Protein AF-A0A536ZQV0-F1 (afdb_monomer)

Foldseek 3Di:
DDPVVVVVVVVVVVVVVPPPDPPPDPDDPPPDDDPPPLDDPPDDPVRSVVVVVVVCVVCVVVVVVVVVVVPPDDPDD

Structure (mmCIF, N/CA/C/O backbone):
data_AF-A0A536ZQV0-F1
#
_entry.id   AF-A0A536ZQV0-F1
#
loop_
_atom_site.group_PDB
_atom_site.id
_atom_site.type_symbol
_atom_site.label_atom_id
_atom_site.label_alt_id
_atom_site.label_comp_id
_atom_site.label_asym_id
_atom_site.label_entity_id
_atom_site.label_seq_id
_atom_site.pdbx_PDB_ins_code
_atom_site.Cartn_x
_atom_site.Cartn_y
_atom_site.Cartn_z
_atom_site.occupancy
_atom_site.B_iso_or_equiv
_atom_site.auth_seq_id
_atom_site.auth_comp_id
_atom_site.auth_asym_id
_atom_site.auth_atom_id
_atom_site.pdbx_PDB_model_num
ATOM 1 N N . MET A 1 1 ? 58.975 -32.985 -0.799 1.00 56.00 1 MET A N 1
ATOM 2 C CA . MET A 1 1 ? 57.699 -32.539 -1.397 1.00 56.00 1 MET A CA 1
ATOM 3 C C . MET A 1 1 ? 58.017 -31.795 -2.672 1.00 56.00 1 MET A C 1
ATOM 5 O O . MET A 1 1 ? 58.758 -30.820 -2.615 1.00 56.00 1 MET A O 1
ATOM 9 N N . ASN A 1 2 ? 57.547 -32.304 -3.806 1.00 64.88 2 ASN A N 1
ATOM 10 C CA . ASN A 1 2 ? 57.840 -31.715 -5.106 1.00 64.88 2 ASN A CA 1
ATOM 11 C C . ASN A 1 2 ? 56.908 -30.518 -5.330 1.00 64.88 2 ASN A C 1
ATOM 13 O O . ASN A 1 2 ? 55.761 -30.524 -4.885 1.00 64.88 2 ASN A O 1
ATOM 17 N N . SER A 1 3 ? 57.377 -29.476 -6.021 1.00 66.31 3 SER A N 1
ATOM 18 C CA . SER A 1 3 ? 56.586 -28.256 -6.271 1.00 66.31 3 SER A CA 1
ATOM 19 C C . SER A 1 3 ? 55.259 -28.524 -6.998 1.00 66.31 3 SER A C 1
ATOM 21 O O . SER A 1 3 ? 54.340 -27.710 -6.932 1.00 66.31 3 SER A O 1
ATOM 23 N N . SER A 1 4 ? 55.148 -29.673 -7.664 1.00 69.75 4 SER A N 1
ATOM 24 C CA . SER A 1 4 ? 53.938 -30.177 -8.314 1.00 69.75 4 SER A CA 1
ATOM 25 C C . SER A 1 4 ? 52.819 -30.503 -7.318 1.00 69.75 4 SER A C 1
ATOM 27 O O . SER A 1 4 ? 51.663 -30.176 -7.575 1.00 69.75 4 SER A O 1
ATOM 29 N N . ASP A 1 5 ? 53.163 -31.066 -6.157 1.00 72.19 5 ASP A N 1
ATOM 30 C CA . ASP A 1 5 ? 52.195 -31.514 -5.146 1.00 72.19 5 ASP A CA 1
ATOM 31 C C . ASP A 1 5 ? 51.523 -30.313 -4.466 1.00 72.19 5 ASP A C 1
ATOM 33 O O . ASP A 1 5 ? 50.314 -30.291 -4.239 1.00 72.19 5 ASP A O 1
ATOM 37 N N . VAL A 1 6 ? 52.307 -29.258 -4.219 1.00 75.25 6 VAL A N 1
ATOM 38 C CA . VAL A 1 6 ? 51.828 -27.999 -3.628 1.00 75.25 6 VAL A CA 1
ATOM 39 C C . VAL A 1 6 ? 50.851 -27.289 -4.569 1.00 75.25 6 VAL A C 1
ATOM 41 O O . VAL A 1 6 ? 49.843 -26.743 -4.123 1.00 75.25 6 VAL A O 1
ATOM 44 N N . ARG A 1 7 ? 51.109 -27.327 -5.883 1.00 80.62 7 ARG A N 1
ATOM 45 C CA . ARG A 1 7 ? 50.216 -26.741 -6.894 1.00 80.62 7 ARG A CA 1
ATOM 46 C C . ARG A 1 7 ? 48.916 -27.524 -7.024 1.00 80.62 7 ARG A C 1
ATOM 48 O O . ARG A 1 7 ? 47.856 -26.910 -7.080 1.00 80.62 7 ARG A O 1
ATOM 55 N N . ALA A 1 8 ? 48.988 -28.853 -7.031 1.00 81.38 8 ALA A N 1
ATOM 56 C CA . ALA A 1 8 ? 47.802 -29.702 -7.090 1.00 81.38 8 ALA A CA 1
ATOM 57 C C . ALA A 1 8 ? 46.885 -29.466 -5.879 1.00 81.38 8 ALA A C 1
ATOM 59 O O . ALA A 1 8 ? 45.674 -29.312 -6.036 1.00 81.38 8 ALA A O 1
ATOM 60 N N . PHE A 1 9 ? 47.470 -29.343 -4.685 1.00 78.00 9 PHE A N 1
ATOM 61 C CA . PHE A 1 9 ? 46.719 -29.061 -3.465 1.00 78.00 9 PHE A CA 1
ATOM 62 C C . PHE A 1 9 ? 46.109 -27.652 -3.462 1.00 78.00 9 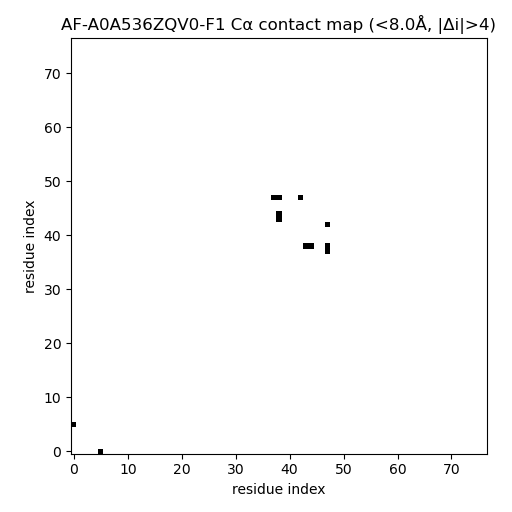PHE A C 1
ATOM 64 O O . PHE A 1 9 ? 44.951 -27.483 -3.085 1.00 78.00 9 PHE A O 1
ATOM 71 N N . ALA A 1 10 ? 46.846 -26.645 -3.942 1.00 81.00 10 ALA A N 1
ATOM 72 C CA . ALA A 1 10 ? 46.338 -25.278 -4.062 1.00 81.00 10 ALA A CA 1
ATOM 73 C C . ALA A 1 10 ? 45.157 -25.176 -5.041 1.00 81.00 10 ALA A C 1
ATOM 75 O O . ALA A 1 10 ? 44.178 -24.489 -4.754 1.00 81.00 10 ALA A O 1
ATOM 76 N N . LEU A 1 11 ? 45.221 -25.889 -6.169 1.00 82.56 11 LEU A N 1
ATOM 77 C CA . LEU A 1 11 ? 44.131 -25.927 -7.146 1.00 82.56 11 LEU A CA 1
ATOM 78 C C . LEU A 1 11 ? 42.891 -26.631 -6.590 1.00 82.56 11 LEU A C 1
ATOM 80 O O . LEU A 1 11 ? 41.779 -26.143 -6.778 1.00 82.56 11 LEU A O 1
ATOM 84 N N . LEU A 1 12 ? 43.074 -27.736 -5.863 1.00 80.12 12 LEU A N 1
ATOM 85 C CA . LEU A 1 12 ? 41.968 -28.448 -5.227 1.00 80.12 12 LEU A CA 1
ATOM 86 C C . LEU A 1 12 ? 41.292 -27.593 -4.144 1.00 80.12 12 LEU A C 1
ATOM 88 O O . LEU A 1 12 ? 40.066 -27.548 -4.071 1.00 80.12 12 LEU A O 1
ATOM 92 N N . LEU A 1 13 ? 42.078 -26.875 -3.338 1.00 79.19 13 LEU A N 1
ATOM 93 C CA . LEU A 1 13 ? 41.557 -25.988 -2.300 1.00 79.19 13 LEU A CA 1
ATOM 94 C C . LEU A 1 13 ? 40.815 -24.783 -2.899 1.00 79.19 13 LEU A C 1
ATOM 96 O O . LEU A 1 13 ? 39.750 -24.413 -2.410 1.00 79.19 13 LEU A O 1
ATOM 100 N N . ALA A 1 14 ? 41.336 -24.203 -3.984 1.00 74.75 14 ALA A N 1
ATOM 101 C CA . ALA A 1 14 ? 40.671 -23.118 -4.704 1.00 74.75 14 ALA A CA 1
ATOM 102 C C . ALA A 1 14 ? 39.334 -23.570 -5.314 1.00 74.75 14 ALA A C 1
ATOM 104 O O . ALA A 1 14 ? 38.344 -22.848 -5.226 1.00 74.75 14 ALA A O 1
ATOM 105 N N . ALA A 1 15 ? 39.284 -24.783 -5.871 1.00 69.44 15 ALA A N 1
ATOM 106 C CA . ALA A 1 15 ? 38.054 -25.364 -6.399 1.00 69.44 15 ALA A CA 1
ATOM 107 C C . ALA A 1 15 ? 37.031 -25.685 -5.294 1.00 69.44 15 ALA A C 1
ATOM 109 O O . ALA A 1 15 ? 35.837 -25.519 -5.510 1.00 69.44 15 ALA A O 1
ATOM 110 N N . ALA A 1 16 ? 37.481 -26.098 -4.105 1.00 66.81 16 ALA A N 1
ATOM 111 C CA . ALA A 1 16 ? 36.599 -26.375 -2.969 1.00 66.81 16 ALA A CA 1
ATOM 112 C C . ALA A 1 16 ? 36.013 -25.101 -2.326 1.00 66.81 16 ALA A C 1
ATOM 114 O O . ALA A 1 16 ? 34.919 -25.143 -1.767 1.00 66.81 16 ALA A O 1
ATOM 115 N N . LEU A 1 17 ? 36.728 -23.972 -2.402 1.00 65.94 17 LEU A N 1
ATOM 116 C CA . LEU A 1 17 ? 36.270 -22.662 -1.915 1.00 65.94 17 LEU A CA 1
ATOM 117 C C . LEU A 1 17 ? 35.361 -21.931 -2.910 1.00 65.94 17 LEU A C 1
ATOM 119 O O . LEU A 1 17 ? 34.603 -21.046 -2.510 1.00 65.94 17 LEU A O 1
ATOM 123 N N . ALA A 1 18 ? 35.405 -22.305 -4.189 1.00 62.25 18 ALA A N 1
ATOM 124 C CA . ALA A 1 18 ? 34.425 -21.889 -5.180 1.00 62.25 18 ALA 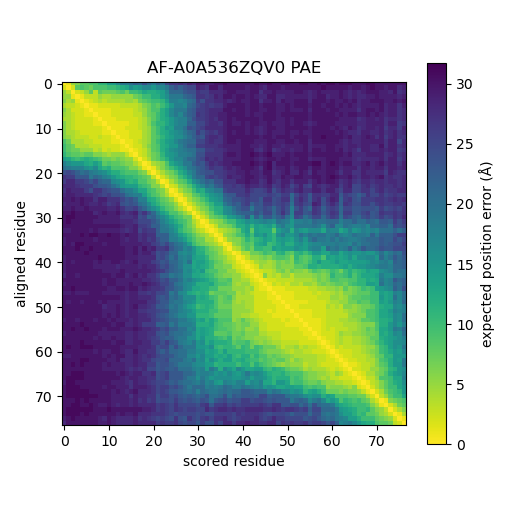A CA 1
ATOM 125 C C . ALA A 1 18 ? 33.115 -22.655 -4.929 1.00 62.25 18 ALA A C 1
ATOM 127 O O . ALA A 1 18 ? 32.826 -23.669 -5.561 1.00 62.25 18 ALA A O 1
ATOM 128 N N . GLY A 1 19 ? 32.348 -22.197 -3.936 1.00 58.53 19 GLY A N 1
ATOM 129 C CA . GLY A 1 19 ? 31.028 -22.737 -3.620 1.00 58.53 19 GLY A CA 1
ATOM 130 C C . GLY A 1 19 ? 30.098 -22.740 -4.843 1.00 58.53 19 GLY A C 1
ATOM 131 O O . GLY A 1 19 ? 30.341 -22.011 -5.809 1.00 58.53 19 GLY A O 1
ATOM 132 N N . PRO A 1 20 ? 29.025 -23.550 -4.827 1.00 60.12 20 PRO A N 1
ATOM 133 C CA . PRO A 1 20 ? 28.080 -23.590 -5.932 1.00 60.12 20 PRO A CA 1
ATOM 134 C C . PRO A 1 20 ? 27.528 -22.181 -6.148 1.00 60.12 20 PRO A C 1
ATOM 136 O O . PRO A 1 20 ? 27.007 -21.568 -5.215 1.00 60.12 20 PRO A O 1
ATOM 139 N N . ALA A 1 21 ? 27.663 -21.664 -7.369 1.00 59.31 21 ALA A N 1
ATOM 140 C CA . ALA A 1 21 ? 26.958 -2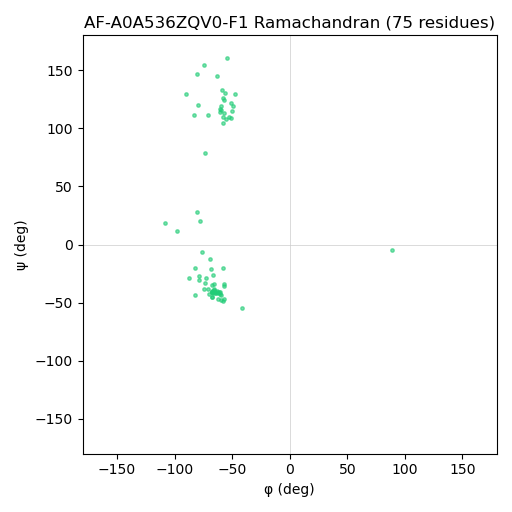0.462 -7.771 1.00 59.31 21 ALA A CA 1
ATOM 141 C C . ALA A 1 21 ? 25.464 -20.750 -7.592 1.00 59.31 21 ALA A C 1
ATOM 143 O O . ALA A 1 21 ? 24.884 -21.538 -8.340 1.00 59.31 21 ALA A O 1
ATOM 144 N N . LEU A 1 22 ? 24.873 -20.182 -6.538 1.00 58.03 22 LEU A N 1
ATOM 145 C CA . LEU A 1 22 ? 23.430 -20.119 -6.367 1.00 58.03 22 LEU A CA 1
ATOM 146 C C . LEU A 1 22 ? 22.893 -19.513 -7.659 1.00 58.03 22 LEU A C 1
ATOM 148 O O . LEU A 1 22 ? 23.185 -18.361 -7.968 1.00 58.03 22 LEU A O 1
ATOM 152 N N . ALA A 1 23 ? 22.205 -20.328 -8.456 1.00 59.53 23 ALA A N 1
ATOM 153 C CA . ALA A 1 23 ? 21.504 -19.837 -9.621 1.00 59.53 23 ALA A CA 1
ATOM 154 C C . ALA A 1 23 ? 20.529 -18.767 -9.122 1.00 59.53 23 ALA A C 1
ATOM 156 O O . ALA A 1 23 ? 19.627 -19.080 -8.344 1.00 59.53 23 ALA A O 1
ATOM 157 N N . ASP A 1 24 ? 20.771 -17.517 -9.518 1.00 55.62 24 ASP A N 1
ATOM 158 C CA . ASP A 1 24 ? 19.856 -16.405 -9.299 1.00 55.62 24 ASP A CA 1
ATOM 159 C C . ASP A 1 24 ? 18.475 -16.829 -9.810 1.00 55.62 24 ASP A C 1
ATOM 161 O O . ASP A 1 24 ? 18.257 -16.979 -11.017 1.00 55.62 24 ASP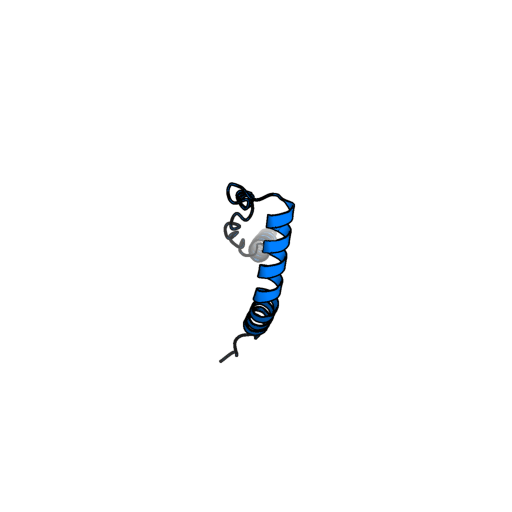 A O 1
ATOM 165 N N . GLU A 1 25 ? 17.531 -17.065 -8.896 1.00 63.47 25 GLU A N 1
ATOM 166 C CA . GLU A 1 25 ? 16.128 -17.125 -9.284 1.00 63.47 25 GLU A CA 1
ATOM 167 C C . GLU A 1 25 ? 15.770 -15.771 -9.913 1.00 63.47 25 GLU A C 1
ATOM 169 O O . GLU A 1 25 ? 16.105 -14.727 -9.345 1.00 63.47 25 GLU A O 1
ATOM 174 N N . PRO A 1 26 ? 15.090 -15.738 -11.074 1.00 59.72 26 PRO A N 1
ATOM 175 C CA . PRO A 1 26 ? 14.744 -14.476 -11.703 1.00 59.72 26 PRO A CA 1
ATOM 176 C C . PRO A 1 26 ? 13.852 -13.675 -10.754 1.00 59.72 26 PRO A C 1
ATOM 178 O O . PRO A 1 26 ? 12.720 -14.069 -10.458 1.00 59.72 26 PRO A O 1
ATOM 181 N N . ALA A 1 27 ? 14.377 -12.541 -10.282 1.00 62.03 27 ALA A N 1
ATOM 182 C CA . ALA A 1 27 ? 13.649 -11.587 -9.466 1.00 62.03 27 ALA A CA 1
ATOM 183 C C . ALA A 1 27 ? 12.312 -11.270 -10.150 1.00 62.03 27 ALA A C 1
ATOM 185 O O . ALA A 1 27 ? 12.259 -10.748 -11.269 1.00 62.03 27 ALA A O 1
ATOM 186 N N . LYS A 1 28 ? 11.213 -11.652 -9.495 1.00 63.75 28 LYS A N 1
ATOM 187 C CA . LYS A 1 28 ? 9.859 -11.391 -9.982 1.00 63.75 28 LYS A CA 1
ATOM 188 C C . LYS A 1 28 ? 9.703 -9.878 -10.089 1.00 63.75 28 LYS A C 1
ATOM 190 O O . LYS A 1 28 ? 9.804 -9.186 -9.080 1.00 63.75 28 LYS A O 1
ATOM 195 N N . LYS A 1 29 ? 9.496 -9.373 -11.308 1.00 65.44 29 LYS A N 1
ATOM 196 C CA . LYS A 1 29 ? 9.341 -7.941 -11.582 1.00 65.44 29 LYS A CA 1
ATOM 197 C C . LYS A 1 29 ? 8.208 -7.375 -10.724 1.00 65.44 29 LYS A C 1
ATOM 199 O O . LYS A 1 29 ? 7.043 -7.670 -10.970 1.00 65.44 29 LYS A O 1
ATOM 204 N N . ALA A 1 30 ? 8.566 -6.587 -9.717 1.00 66.25 30 ALA A N 1
ATOM 205 C CA . ALA A 1 30 ? 7.637 -5.895 -8.827 1.00 66.25 30 ALA A CA 1
ATOM 206 C C . ALA A 1 30 ? 7.419 -4.426 -9.247 1.00 66.25 30 ALA A C 1
ATOM 208 O O . ALA A 1 30 ? 6.830 -3.653 -8.498 1.00 66.25 30 ALA A O 1
ATOM 209 N N . ASP A 1 31 ? 7.883 -4.047 -10.444 1.00 64.81 31 ASP A N 1
ATOM 210 C CA . ASP A 1 31 ? 8.080 -2.646 -10.838 1.00 64.81 31 ASP A CA 1
ATOM 211 C C . ASP A 1 31 ? 7.074 -2.132 -11.876 1.00 64.81 31 ASP A C 1
ATOM 213 O O . ASP A 1 31 ? 7.328 -1.131 -12.546 1.00 64.81 31 ASP A O 1
ATOM 217 N N . GLU A 1 32 ? 5.926 -2.787 -12.054 1.00 71.50 32 GLU A N 1
ATOM 218 C CA . GLU A 1 32 ? 4.850 -2.146 -12.811 1.00 71.50 32 GLU A CA 1
ATOM 219 C C . GLU A 1 32 ? 4.125 -1.154 -11.892 1.00 71.50 32 GLU A C 1
ATOM 221 O O . GLU A 1 32 ? 3.594 -1.559 -10.850 1.00 71.50 32 GLU A O 1
ATOM 226 N N . PRO A 1 33 ? 4.085 0.154 -12.226 1.00 71.12 33 PRO A N 1
ATOM 227 C CA . PRO A 1 33 ? 3.323 1.103 -11.434 1.00 71.12 33 PRO A CA 1
ATOM 228 C C . PRO A 1 33 ? 1.860 0.660 -11.442 1.00 71.12 33 PRO A C 1
ATOM 230 O O . PRO A 1 33 ? 1.238 0.580 -12.502 1.00 71.12 33 PRO A O 1
ATOM 233 N N . MET A 1 34 ? 1.307 0.365 -10.260 1.00 76.69 34 MET A N 1
ATOM 234 C CA . MET A 1 34 ? -0.105 0.006 -10.118 1.00 76.69 34 MET A CA 1
ATOM 235 C C . MET A 1 34 ? -0.964 1.040 -10.851 1.00 76.69 34 MET A C 1
ATOM 237 O O . MET A 1 34 ? -0.915 2.232 -10.537 1.00 76.69 34 MET A O 1
ATOM 241 N N . ALA A 1 35 ? -1.728 0.586 -11.849 1.00 71.31 35 ALA A N 1
ATOM 242 C CA . ALA A 1 35 ? -2.498 1.460 -12.722 1.00 71.31 35 ALA A CA 1
ATOM 243 C C . ALA A 1 35 ? -3.359 2.443 -11.908 1.00 71.31 35 ALA A C 1
ATOM 245 O O . ALA A 1 35 ? -4.221 2.051 -11.120 1.00 71.31 35 ALA A O 1
ATOM 246 N N . ASN A 1 36 ? -3.155 3.744 -12.128 1.00 67.62 36 ASN A N 1
ATOM 247 C CA . ASN A 1 36 ? -3.755 4.819 -11.326 1.00 67.62 36 ASN A CA 1
ATOM 248 C C . ASN A 1 36 ? -5.236 5.102 -11.675 1.00 67.62 36 ASN A C 1
ATOM 250 O O . ASN A 1 36 ? -5.788 6.157 -11.362 1.00 67.62 36 ASN A O 1
ATOM 254 N N . ASN A 1 37 ? -5.917 4.147 -12.311 1.00 67.31 37 ASN A N 1
ATOM 255 C CA . ASN A 1 37 ? -7.298 4.275 -12.786 1.00 67.31 37 ASN A CA 1
ATOM 256 C C . ASN A 1 37 ? -8.338 4.061 -11.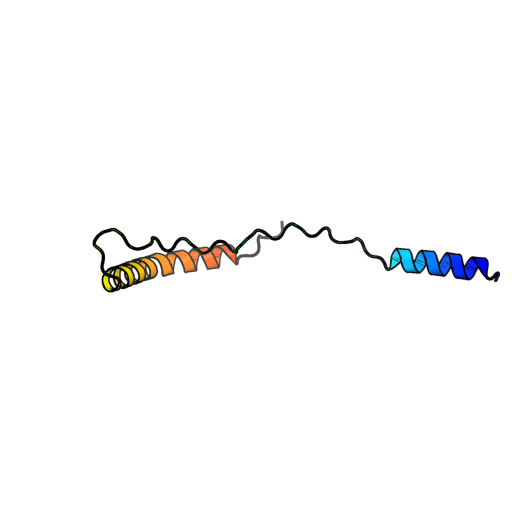667 1.00 67.31 37 ASN A C 1
ATOM 258 O O . ASN A 1 37 ? -9.465 3.647 -11.920 1.00 67.31 37 ASN A O 1
ATOM 262 N N . MET A 1 38 ? -7.989 4.352 -10.409 1.00 67.25 38 MET A N 1
ATOM 263 C CA . MET A 1 38 ? -8.879 4.159 -9.254 1.00 67.25 38 MET A CA 1
ATOM 264 C C . MET A 1 38 ? -10.075 5.125 -9.231 1.00 67.25 38 MET A C 1
ATOM 266 O O . MET A 1 38 ? -11.004 4.942 -8.441 1.00 67.25 38 MET A O 1
ATOM 270 N N . LYS A 1 39 ? -10.067 6.174 -10.064 1.00 67.88 39 LYS A N 1
ATOM 271 C CA . LYS A 1 39 ? -11.170 7.135 -10.140 1.00 67.88 39 LYS A CA 1
ATOM 272 C C . LYS A 1 39 ? -12.261 6.592 -11.061 1.00 67.88 39 LYS A C 1
ATOM 274 O O . LYS A 1 39 ? -12.081 6.526 -12.273 1.00 67.88 39 LYS A O 1
ATOM 279 N N . LYS A 1 40 ? -13.418 6.249 -10.489 1.00 78.69 40 LYS A N 1
ATOM 280 C CA . LYS A 1 40 ? -14.630 5.995 -11.279 1.00 78.69 40 LYS A CA 1
ATOM 281 C C . LYS A 1 40 ? -15.050 7.287 -12.002 1.00 78.69 40 LYS A C 1
ATOM 283 O O . LYS A 1 40 ? -14.895 8.369 -11.422 1.00 78.69 40 LYS A O 1
ATOM 288 N N . PRO A 1 41 ? -15.596 7.206 -13.227 1.00 77.19 41 PRO A N 1
ATOM 289 C CA . PRO A 1 41 ? -16.094 8.382 -13.935 1.00 77.19 41 PRO A CA 1
ATOM 290 C C . PRO A 1 41 ? -17.137 9.120 -13.079 1.00 77.19 41 PRO A C 1
ATOM 292 O O . PRO A 1 41 ? -18.040 8.502 -12.520 1.00 77.19 41 PRO A O 1
ATOM 295 N N . GLY A 1 42 ? -16.972 10.438 -12.931 1.00 79.19 42 GLY A N 1
ATOM 296 C CA . GLY A 1 42 ? -17.860 11.295 -12.132 1.00 79.19 42 GLY A CA 1
ATOM 297 C C . GLY A 1 42 ? -17.506 11.442 -10.643 1.00 79.19 42 GLY A C 1
ATOM 298 O O . GLY A 1 42 ? 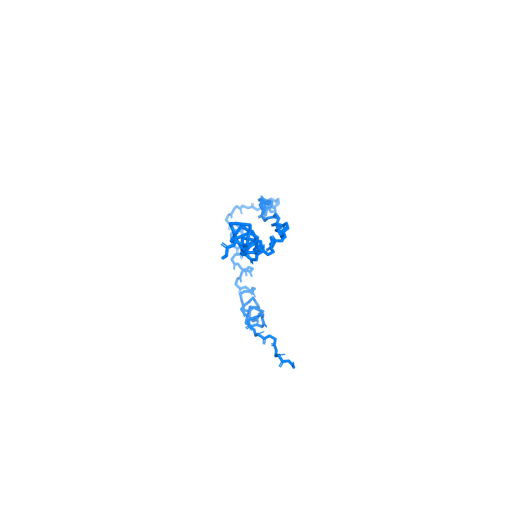-18.134 12.249 -9.961 1.00 79.19 42 GLY A O 1
ATOM 299 N N . MET A 1 43 ? -16.497 10.733 -10.120 1.00 79.94 43 MET A N 1
ATOM 300 C CA . MET A 1 43 ? -16.058 10.890 -8.725 1.00 79.94 43 MET A CA 1
ATOM 301 C C . MET A 1 43 ? -14.969 11.953 -8.565 1.00 79.94 43 MET A C 1
ATOM 303 O O . MET A 1 43 ? -13.923 11.909 -9.218 1.00 79.94 43 MET A O 1
ATOM 307 N N . LYS A 1 44 ? -15.169 12.881 -7.622 1.00 85.25 44 LYS A N 1
ATOM 308 C CA . LYS A 1 44 ? -14.127 13.836 -7.227 1.00 85.25 44 LYS A CA 1
ATOM 309 C C . LYS A 1 44 ? -13.071 13.128 -6.379 1.00 85.25 44 LYS A C 1
ATOM 311 O O . LYS A 1 44 ? -13.345 12.153 -5.684 1.00 85.25 44 LYS A O 1
ATOM 316 N N . GLN A 1 45 ? -11.848 13.655 -6.373 1.00 78.50 45 GLN A N 1
ATOM 317 C 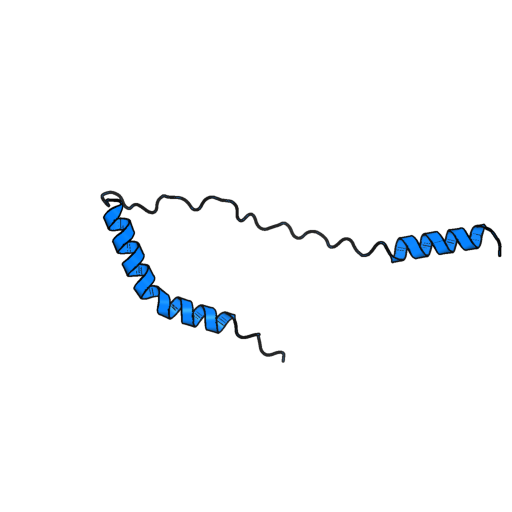CA . GLN A 1 45 ? -10.730 13.078 -5.611 1.00 78.50 45 GLN A CA 1
ATOM 318 C C . GLN A 1 45 ? -11.026 12.945 -4.105 1.00 78.50 45 GLN A C 1
ATOM 320 O O . GLN A 1 45 ? -10.595 11.979 -3.478 1.00 78.50 45 GLN A O 1
ATOM 325 N N . GLY A 1 46 ? -11.801 13.875 -3.535 1.00 82.38 46 GLY A N 1
ATOM 326 C CA . GLY A 1 46 ? -12.247 13.794 -2.142 1.00 82.38 46 GLY A CA 1
ATOM 327 C C . GLY A 1 46 ? -13.201 12.626 -1.868 1.00 82.38 46 GLY A C 1
ATOM 328 O O . GLY A 1 46 ? -13.125 12.019 -0.801 1.00 82.38 46 GLY A O 1
ATOM 329 N N . ASP A 1 47 ? -14.049 12.270 -2.832 1.00 84.00 47 ASP A N 1
ATOM 330 C CA . ASP A 1 47 ? -15.001 11.161 -2.701 1.00 84.00 47 ASP A CA 1
ATOM 331 C C . ASP A 1 47 ? -14.289 9.812 -2.803 1.00 84.00 47 ASP A C 1
ATOM 333 O O . ASP A 1 47 ? -14.566 8.906 -2.017 1.00 84.00 47 ASP A O 1
ATOM 337 N N . VAL A 1 48 ? -13.287 9.718 -3.684 1.00 80.62 48 VAL A N 1
ATOM 338 C CA . VAL A 1 48 ? -12.408 8.544 -3.790 1.00 80.62 48 VAL A CA 1
ATOM 339 C C . VAL A 1 48 ? -11.670 8.295 -2.473 1.00 80.62 48 VAL A C 1
ATOM 341 O O . VAL A 1 48 ? -11.642 7.161 -1.998 1.00 80.62 48 VAL A O 1
ATOM 344 N N . LYS A 1 49 ? -11.141 9.347 -1.828 1.00 82.75 49 LYS A N 1
ATOM 345 C CA . LYS A 1 49 ? -10.469 9.230 -0.522 1.00 82.75 49 LYS A CA 1
ATOM 346 C C . LYS A 1 49 ? -11.425 8.739 0.570 1.00 82.75 49 LYS A C 1
ATOM 348 O O . LYS A 1 49 ? -11.109 7.793 1.285 1.00 82.75 49 LYS A O 1
ATOM 353 N N . LYS A 1 50 ? -12.628 9.316 0.650 1.00 85.88 50 LYS A N 1
ATOM 354 C CA . LYS A 1 50 ? -13.655 8.902 1.622 1.00 85.88 50 LYS A CA 1
ATOM 355 C C . LYS A 1 50 ? -14.108 7.454 1.416 1.00 85.88 50 LYS A C 1
ATOM 357 O O . LYS A 1 50 ? -14.301 6.725 2.390 1.00 85.88 50 LYS A O 1
ATOM 362 N N . GLU A 1 51 ? -14.295 7.024 0.169 1.00 83.94 51 GLU A N 1
ATOM 363 C CA . GLU A 1 51 ? -14.681 5.644 -0.139 1.00 83.94 51 GLU A CA 1
ATOM 364 C C . GLU A 1 51 ? -13.548 4.663 0.194 1.00 83.94 51 GLU A C 1
ATOM 366 O O . GLU A 1 51 ? -13.812 3.610 0.783 1.00 83.94 51 GLU A O 1
ATOM 371 N N . ALA A 1 52 ? -12.299 5.022 -0.117 1.00 83.69 52 ALA A N 1
ATOM 372 C CA . ALA A 1 52 ? -11.119 4.240 0.237 1.00 83.69 52 ALA A CA 1
ATOM 373 C C . ALA A 1 52 ? -10.998 4.068 1.758 1.00 83.69 52 ALA A C 1
ATOM 375 O O . ALA A 1 52 ? -10.903 2.937 2.233 1.00 83.69 52 ALA A O 1
ATOM 376 N N . ASP A 1 53 ? -11.132 5.147 2.534 1.00 84.88 53 ASP A N 1
ATOM 377 C CA . ASP A 1 53 ? -11.080 5.098 4.000 1.00 84.88 53 ASP A CA 1
ATOM 378 C C . ASP A 1 53 ? -12.195 4.218 4.584 1.00 84.88 53 ASP A C 1
ATOM 380 O O . ASP A 1 53 ? -11.974 3.429 5.509 1.00 84.88 53 ASP A O 1
ATOM 384 N N . LYS A 1 54 ? -13.409 4.302 4.025 1.00 85.94 54 LYS A N 1
ATOM 385 C CA . LYS A 1 54 ? -14.550 3.477 4.450 1.00 85.94 54 LYS A CA 1
ATOM 386 C C . LYS A 1 54 ? -14.322 1.996 4.147 1.00 85.94 54 LYS A C 1
ATOM 388 O O . LYS A 1 54 ? -14.677 1.150 4.969 1.00 85.94 54 LYS A O 1
ATOM 393 N N . LYS A 1 55 ? -13.741 1.669 2.990 1.00 84.44 55 LYS A N 1
ATOM 394 C CA . LYS A 1 55 ? -13.378 0.291 2.621 1.00 84.44 55 LYS A CA 1
ATOM 395 C C . LYS A 1 55 ? -12.249 -0.233 3.497 1.00 84.44 55 LYS A C 1
ATOM 397 O O . LYS A 1 55 ? -12.383 -1.322 4.045 1.00 84.44 55 LYS A O 1
ATOM 402 N N . MET A 1 56 ? -11.206 0.564 3.711 1.00 83.69 56 MET A N 1
ATOM 403 C CA . MET A 1 56 ? -10.080 0.199 4.565 1.00 83.69 56 MET A CA 1
ATOM 404 C C . MET A 1 56 ? -10.562 -0.123 5.980 1.00 83.69 56 MET A C 1
ATOM 406 O O . MET A 1 56 ? -10.266 -1.197 6.485 1.00 83.69 56 MET A O 1
ATOM 410 N N . LYS A 1 57 ? -11.389 0.730 6.599 1.00 85.75 57 LYS A N 1
ATOM 411 C CA . LYS A 1 57 ? -11.945 0.472 7.943 1.00 85.75 57 LYS A CA 1
ATOM 412 C C . LYS A 1 57 ? -12.733 -0.839 8.038 1.00 85.75 57 LYS A C 1
ATOM 414 O O . LYS A 1 57 ? -12.666 -1.503 9.063 1.00 85.75 57 LYS A O 1
ATOM 419 N N . LYS A 1 58 ? -13.457 -1.225 6.984 1.00 84.81 58 LYS A N 1
ATOM 420 C CA . LYS A 1 58 ? -14.191 -2.501 6.939 1.00 84.81 58 LYS A CA 1
ATOM 421 C C . LYS A 1 58 ? -13.274 -3.711 6.756 1.00 84.81 58 LYS A C 1
ATOM 423 O O . LYS A 1 58 ? -13.599 -4.791 7.240 1.00 84.81 58 LYS A O 1
ATOM 428 N N . LEU A 1 59 ? -12.171 -3.541 6.031 1.00 83.75 59 LEU A N 1
ATOM 429 C CA . LEU A 1 59 ? -11.237 -4.618 5.701 1.00 83.75 59 LEU A CA 1
ATOM 430 C C . LEU A 1 59 ? -10.158 -4.825 6.770 1.00 83.75 59 LEU A C 1
ATOM 432 O O . LEU A 1 59 ? -9.743 -5.961 6.955 1.00 83.75 59 LEU A O 1
ATOM 436 N N . LYS A 1 60 ? -9.768 -3.783 7.518 1.00 83.12 60 LYS A N 1
ATOM 437 C CA . LYS A 1 60 ? -8.790 -3.843 8.624 1.00 83.12 60 LYS A CA 1
ATOM 438 C C . LYS A 1 60 ? -8.939 -5.072 9.535 1.00 83.12 60 LYS A C 1
ATOM 440 O O . LYS A 1 60 ? -7.988 -5.838 9.610 1.00 83.12 60 LYS A O 1
ATOM 445 N N . PRO A 1 61 ? -10.112 -5.358 10.133 1.00 81.50 61 PRO A N 1
ATOM 446 C CA . PRO A 1 61 ? -10.241 -6.500 11.041 1.00 81.50 61 PRO A CA 1
ATOM 447 C C . PRO A 1 61 ? -10.129 -7.864 10.344 1.00 81.50 61 PRO A C 1
ATOM 449 O O . PRO A 1 61 ? -9.881 -8.867 11.004 1.00 81.50 61 PRO A O 1
ATOM 452 N N . LYS A 1 62 ? -10.356 -7.939 9.026 1.00 82.06 62 LYS A N 1
ATOM 453 C CA . LYS A 1 62 ? -10.148 -9.170 8.249 1.00 82.06 62 LYS A CA 1
ATOM 454 C C . LYS A 1 62 ? -8.679 -9.334 7.876 1.00 82.06 62 LYS A C 1
ATOM 456 O O . LYS A 1 62 ? -8.138 -10.412 8.067 1.00 82.06 62 LYS A O 1
ATOM 461 N N . LEU A 1 63 ? -8.043 -8.248 7.439 1.00 77.75 63 LEU A N 1
ATOM 462 C CA . LEU A 1 63 ? -6.619 -8.211 7.116 1.00 77.75 63 LEU A CA 1
ATOM 463 C C . LEU A 1 63 ? -5.752 -8.542 8.334 1.00 77.75 63 LEU A C 1
ATOM 465 O O . LEU A 1 63 ? -4.807 -9.302 8.204 1.00 77.75 63 LEU A O 1
ATOM 469 N N . GLU A 1 64 ? -6.098 -8.040 9.522 1.00 80.81 64 GLU A N 1
ATOM 470 C CA . GLU A 1 64 ? -5.393 -8.372 10.769 1.00 80.81 64 GLU A CA 1
ATOM 471 C C . GLU A 1 64 ? -5.523 -9.861 11.124 1.00 80.81 64 GLU A C 1
ATOM 473 O O . GLU A 1 64 ? -4.539 -10.500 11.491 1.00 80.81 64 GLU A O 1
ATOM 478 N N . LYS A 1 65 ? -6.716 -10.447 10.955 1.00 77.31 65 LYS A N 1
ATOM 479 C CA . LYS A 1 65 ? -6.938 -11.886 11.177 1.00 77.31 65 LYS A CA 1
ATOM 480 C C . LYS A 1 65 ? -6.192 -12.754 10.166 1.00 77.31 65 LYS A C 1
ATOM 482 O O . LYS A 1 65 ? -5.635 -13.780 10.545 1.00 77.31 65 LYS A O 1
ATOM 487 N N . GLU A 1 66 ? -6.185 -12.359 8.896 1.00 70.62 66 GLU A N 1
ATOM 488 C CA . GLU A 1 66 ? -5.463 -13.061 7.833 1.00 70.62 66 GLU A CA 1
ATOM 489 C C . GLU A 1 66 ? -3.945 -12.952 8.029 1.00 70.62 66 GLU A C 1
ATOM 491 O O . GLU A 1 66 ? -3.267 -13.977 7.997 1.00 70.62 66 GLU A O 1
ATOM 496 N N . ALA A 1 67 ? -3.425 -11.763 8.348 1.00 72.06 67 ALA A N 1
ATOM 497 C CA . ALA A 1 67 ? -2.014 -11.545 8.675 1.00 72.06 67 ALA A CA 1
ATOM 498 C C . ALA A 1 67 ? -1.571 -12.424 9.855 1.00 72.06 67 ALA A C 1
ATOM 500 O O . ALA A 1 67 ? -0.592 -13.159 9.753 1.00 72.06 67 ALA A O 1
ATOM 501 N N . GLN A 1 68 ? -2.363 -12.460 10.929 1.00 72.44 68 GLN A N 1
ATOM 502 C CA . GLN A 1 68 ? -2.086 -13.307 12.091 1.00 72.44 68 GLN A CA 1
ATOM 503 C C . GLN A 1 68 ? -2.195 -14.815 11.787 1.00 72.44 68 GLN A C 1
ATOM 505 O O . GLN A 1 68 ? -1.576 -15.638 12.463 1.00 72.44 68 GLN A O 1
ATOM 510 N N . SER A 1 69 ? -2.986 -15.205 10.783 1.00 64.75 69 SER A N 1
ATOM 511 C CA . SER A 1 69 ? -3.077 -16.598 10.329 1.00 64.75 69 SER A CA 1
ATOM 512 C C . SER A 1 69 ? -1.901 -17.020 9.444 1.00 64.75 69 SER A C 1
ATOM 514 O O . SER A 1 69 ? -1.505 -18.182 9.499 1.00 64.75 69 SER A O 1
ATOM 516 N N . MET A 1 70 ? -1.313 -16.086 8.687 1.00 61.97 70 MET A N 1
ATOM 517 C CA . MET A 1 70 ? -0.129 -16.328 7.857 1.00 61.97 70 MET A CA 1
ATOM 518 C C . MET A 1 70 ? 1.172 -16.346 8.670 1.00 61.97 70 MET A C 1
ATOM 520 O O . MET A 1 70 ? 2.112 -17.034 8.288 1.00 61.97 70 MET A O 1
ATOM 524 N N . GLU A 1 71 ? 1.225 -15.645 9.806 1.00 62.53 71 GLU A N 1
ATOM 525 C CA . GLU A 1 71 ? 2.387 -15.650 10.709 1.00 62.53 71 GLU A CA 1
ATOM 526 C C . GLU A 1 71 ? 2.515 -16.915 11.568 1.00 62.53 71 GLU A C 1
ATOM 528 O O . GLU A 1 71 ? 3.520 -17.080 12.258 1.00 62.53 71 GLU A O 1
ATOM 533 N N . ARG A 1 72 ? 1.540 -17.836 11.550 1.00 62.53 72 ARG A N 1
ATOM 534 C CA . ARG A 1 72 ? 1.709 -19.120 12.241 1.00 62.53 72 ARG A CA 1
ATOM 535 C C . ARG A 1 72 ? 2.730 -19.953 11.461 1.00 62.53 72 ARG A C 1
ATOM 537 O O . ARG A 1 72 ? 2.393 -20.400 10.363 1.00 62.53 72 ARG A O 1
ATOM 544 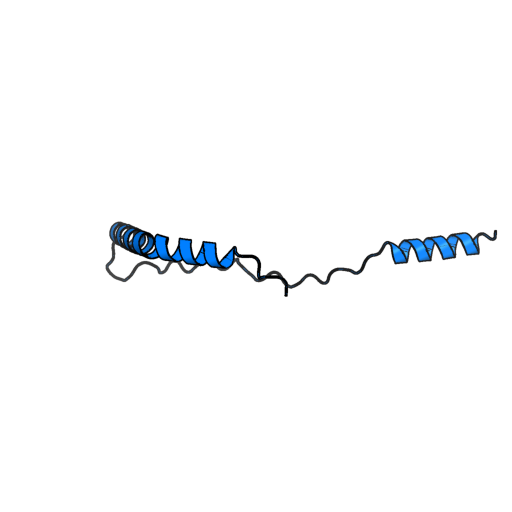N N . PRO A 1 73 ? 3.946 -20.211 11.988 1.00 60.91 73 PRO A N 1
ATOM 545 C CA . PRO A 1 73 ? 4.854 -21.136 11.331 1.00 60.91 73 PRO A CA 1
ATOM 546 C C . PRO A 1 73 ? 4.135 -22.480 11.221 1.00 60.91 73 PRO A C 1
ATOM 548 O O . PRO A 1 73 ? 3.598 -22.983 12.213 1.00 60.91 73 PRO A O 1
ATOM 551 N N . ALA A 1 74 ? 4.072 -23.021 10.002 1.00 64.31 74 ALA A N 1
ATOM 552 C CA . ALA A 1 74 ? 3.480 -24.326 9.749 1.00 64.31 74 ALA A CA 1
ATOM 553 C C . ALA A 1 74 ? 4.032 -25.327 10.781 1.00 64.31 74 ALA A C 1
ATOM 555 O O . ALA A 1 74 ? 5.254 -25.362 10.976 1.00 64.31 74 ALA A O 1
ATOM 556 N N . PRO A 1 75 ? 3.181 -26.103 11.480 1.00 63.56 75 PRO A N 1
ATOM 557 C CA . PRO A 1 75 ? 3.678 -27.079 12.433 1.00 63.56 75 PRO A CA 1
ATOM 558 C C . PRO A 1 75 ? 4.573 -28.054 11.669 1.00 63.56 75 PRO A C 1
ATOM 560 O O . PRO A 1 75 ? 4.108 -28.741 10.757 1.00 63.56 75 PRO A O 1
ATOM 563 N N . LYS A 1 76 ? 5.867 -28.069 12.013 1.00 61.59 76 LYS A N 1
AT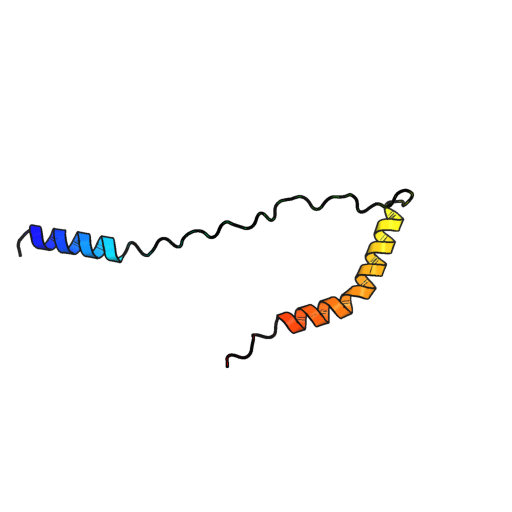OM 564 C CA . LYS A 1 76 ? 6.797 -29.102 11.556 1.00 61.59 76 LYS A CA 1
ATOM 565 C C . LYS A 1 76 ? 6.223 -30.437 12.034 1.00 61.59 76 LYS A C 1
ATOM 567 O O . LYS A 1 76 ? 6.129 -30.657 13.240 1.00 61.59 76 LYS A O 1
ATOM 572 N N . ARG A 1 77 ? 5.734 -31.233 11.085 1.00 55.47 77 ARG A N 1
ATOM 573 C CA . ARG A 1 77 ? 5.336 -32.625 11.297 1.00 55.47 77 ARG A CA 1
ATOM 574 C C . ARG A 1 77 ? 6.568 -33.509 11.313 1.00 55.47 77 ARG A C 1
ATOM 576 O O . ARG A 1 77 ? 7.493 -33.201 10.529 1.00 55.47 77 ARG A O 1
#

Mean predicted aligned error: 18.78 Å

Solvent-accessible surface area (backbone atoms only — not comparable to full-atom values): 5088 Å² total; per-residue (Å²): 135,58,78,65,57,58,50,54,51,51,53,52,51,54,56,67,67,58,60,82,77,76,75,77,72,82,78,75,85,81,78,71,76,77,77,84,74,78,66,57,93,94,59,52,73,70,53,53,51,55,52,49,52,57,50,46,66,69,42,46,72,52,52,54,53,50,52,60,59,68,68,52,76,75,80,85,125

Sequence (77 aa):
MNSSDVRAFALLLAAALAGPALADEPAKKADEPMANNMKKPGMKQGDVKKEADKKMKKLKPKLEKEAQSMERPAPKR

pLDDT: mean 72.39, std 9.28, range [55.47, 85.94]

Radius of gyration: 28.49 Å; Cα contacts (8 Å, |Δi|>4): 6; chains: 1; bounding box: 76×46×26 Å

Secondary structure (DSSP, 8-state):
--HHHHHHHHHHHHHHHS-------------SPPP-TT--TT--HHHHHHHHHHHHHHHHHHHHHHHHHHTS-----